Protein AF-A0A2P5FVT6-F1 (afdb_monomer_lite)

pLDDT: mean 76.88, std 11.28, range [47.25, 90.69]

Foldseek 3Di:
DVVVVVVVVVVVPDPDDPPPPPPPPPPPDPLVVLVVVVQDAQQDDPDVVSVVVSVVSLVVSCVVSVDDPVVSVVNVVVSCVVNVPD

Sequence (86 aa):
MEQMRLMLERNHNQPQPPVIPLRQENSEPIYERFRKQHPIDFVGGADPYISEEWIKSLEVIFEYMKLSDEDRVSCAVYMLKLGARN

Radius of gyration: 25.46 Å; chains: 1; bounding box: 55×20×72 Å

Organism: Trema orientale (NCBI:txid63057)

Structure (mmCIF, N/CA/C/O backbone):
data_AF-A0A2P5FVT6-F1
#
_entry.id   AF-A0A2P5FVT6-F1
#
loop_
_atom_site.group_PDB
_atom_site.id
_atom_site.type_symbol
_atom_site.label_atom_id
_atom_site.label_alt_id
_atom_site.label_comp_id
_atom_site.label_asym_id
_atom_site.label_entity_id
_atom_site.label_seq_id
_atom_site.pdbx_PDB_ins_code
_atom_site.Cartn_x
_atom_site.Cartn_y
_atom_site.Cartn_z
_atom_site.occupancy
_atom_site.B_iso_or_equiv
_atom_site.auth_seq_id
_atom_site.auth_comp_id
_atom_site.auth_asym_id
_atom_site.auth_atom_id
_atom_site.pdbx_PDB_model_num
ATOM 1 N N . MET A 1 1 ? -39.200 -1.792 53.671 1.00 73.88 1 MET A N 1
ATOM 2 C CA . MET A 1 1 ? -38.88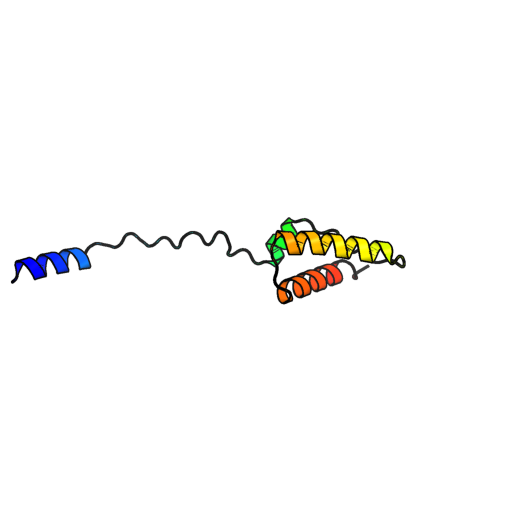4 -2.308 52.315 1.00 73.88 1 MET A CA 1
ATOM 3 C C . MET A 1 1 ? -39.095 -1.261 51.219 1.00 73.88 1 MET A C 1
ATOM 5 O O . MET A 1 1 ? -38.391 -1.307 50.221 1.00 73.88 1 MET A O 1
ATOM 9 N N . GLU A 1 2 ? -39.982 -0.281 51.406 1.00 81.81 2 GLU A N 1
ATOM 10 C CA . GLU A 1 2 ? -40.267 0.761 50.399 1.00 81.81 2 GLU A CA 1
ATOM 11 C C . GLU A 1 2 ? -39.111 1.743 50.150 1.00 81.81 2 GLU A C 1
ATOM 13 O O . GLU A 1 2 ? -38.889 2.150 49.014 1.00 81.81 2 GLU A O 1
ATOM 18 N N . GLN A 1 3 ? -38.294 2.032 51.169 1.00 74.00 3 GLN A N 1
ATOM 19 C CA . GLN A 1 3 ? -37.101 2.889 51.046 1.00 74.00 3 GLN A CA 1
ATOM 20 C C . GLN A 1 3 ? -36.097 2.353 50.005 1.00 74.00 3 GLN A C 1
ATOM 22 O O . GLN A 1 3 ? -35.480 3.118 49.271 1.00 74.00 3 GLN A O 1
ATOM 27 N N . MET A 1 4 ? -35.962 1.026 49.907 1.00 78.56 4 MET A N 1
ATOM 28 C CA . MET A 1 4 ? -35.038 0.378 48.971 1.00 78.56 4 MET A CA 1
ATOM 29 C C . MET A 1 4 ? -35.575 0.413 47.531 1.00 78.56 4 MET A C 1
ATOM 31 O O . MET A 1 4 ? -34.799 0.571 46.592 1.00 78.56 4 MET A O 1
ATOM 35 N N . ARG A 1 5 ? -36.906 0.348 47.360 1.00 81.06 5 ARG A N 1
ATOM 36 C CA . ARG A 1 5 ? -37.563 0.537 46.056 1.00 81.06 5 ARG A CA 1
ATOM 37 C C . ARG A 1 5 ? -37.402 1.965 45.546 1.00 81.06 5 ARG A C 1
ATOM 39 O O . ARG A 1 5 ? -37.024 2.139 44.397 1.00 81.06 5 ARG A O 1
ATOM 46 N N . LEU A 1 6 ? -37.591 2.966 46.408 1.00 78.25 6 LEU A N 1
ATOM 47 C CA . LEU A 1 6 ? -37.432 4.375 46.031 1.00 78.25 6 LEU A CA 1
ATOM 48 C C . LEU A 1 6 ? -35.997 4.712 45.604 1.00 78.25 6 LEU A C 1
ATOM 50 O O . LEU A 1 6 ? -35.801 5.491 44.675 1.00 78.25 6 LEU A O 1
ATOM 54 N N . MET A 1 7 ? -34.986 4.106 46.235 1.00 78.88 7 MET A N 1
ATOM 55 C CA . MET A 1 7 ? -33.589 4.285 45.820 1.00 78.88 7 MET A CA 1
ATOM 56 C C . MET A 1 7 ? -33.302 3.661 44.447 1.00 78.88 7 MET A C 1
ATOM 58 O O . MET A 1 7 ? -32.598 4.269 43.641 1.00 78.88 7 MET A O 1
ATOM 62 N N . LEU A 1 8 ? -33.870 2.484 44.162 1.00 75.06 8 LEU A N 1
ATOM 63 C CA . LEU A 1 8 ? -33.705 1.804 42.874 1.00 75.06 8 LEU A CA 1
ATOM 64 C C . LEU A 1 8 ? -34.435 2.544 41.740 1.00 75.06 8 LEU A C 1
ATOM 66 O O . LEU A 1 8 ? -33.897 2.699 40.645 1.00 75.06 8 LEU A O 1
ATOM 70 N N . GLU A 1 9 ? -35.629 3.060 42.025 1.00 73.75 9 GLU A N 1
ATOM 71 C CA . GLU A 1 9 ? -36.463 3.801 41.075 1.00 73.75 9 GLU A CA 1
ATOM 72 C C . GLU A 1 9 ? -35.854 5.166 40.724 1.00 73.75 9 GLU A C 1
ATOM 74 O O . GLU A 1 9 ? -35.855 5.581 39.564 1.00 73.75 9 GLU A O 1
ATOM 79 N N . ARG A 1 10 ? -35.210 5.824 41.699 1.00 72.50 10 ARG A N 1
ATOM 80 C CA . ARG A 1 10 ? -34.462 7.069 41.467 1.00 72.50 10 ARG A CA 1
ATOM 81 C C . ARG A 1 10 ? -33.236 6.862 40.573 1.00 72.50 10 ARG A C 1
ATOM 83 O O . ARG A 1 10 ? -32.878 7.770 39.832 1.00 72.50 10 ARG A O 1
ATOM 90 N N . ASN A 1 11 ? -32.607 5.686 40.625 1.00 66.06 11 ASN A N 1
ATOM 91 C CA . ASN A 1 11 ? -31.468 5.347 39.770 1.00 66.06 11 ASN A CA 1
ATOM 92 C C . ASN A 1 11 ? -31.902 5.024 38.327 1.00 66.06 11 ASN A C 1
ATOM 94 O O . ASN A 1 11 ? -31.240 5.448 37.385 1.00 66.06 11 ASN A O 1
ATOM 98 N N . HIS A 1 12 ? -33.045 4.350 38.156 1.00 66.31 12 HIS A N 1
ATOM 99 C CA . HIS A 1 12 ? -33.611 4.025 36.840 1.00 66.31 12 HIS A CA 1
ATOM 100 C C . HIS A 1 12 ? -34.176 5.234 36.084 1.00 66.31 12 HIS A C 1
ATOM 102 O O . HIS A 1 12 ? -34.254 5.198 34.859 1.00 66.31 12 HIS A O 1
ATOM 108 N N . ASN A 1 13 ? -34.567 6.294 36.797 1.00 65.62 13 ASN A N 1
ATOM 109 C CA . ASN A 1 13 ? -35.152 7.497 36.201 1.00 65.62 13 ASN A CA 1
ATOM 110 C C . ASN A 1 13 ? -34.157 8.665 36.064 1.00 65.62 13 ASN A C 1
ATOM 112 O O . ASN A 1 13 ? -34.559 9.788 35.758 1.00 65.62 13 ASN A O 1
ATOM 116 N N . GLN A 1 14 ? -32.862 8.434 36.311 1.00 68.00 14 GLN A N 1
ATOM 117 C CA . GLN A 1 14 ? -31.848 9.432 35.991 1.00 68.00 14 GLN A CA 1
ATOM 118 C C . GLN A 1 14 ? -31.624 9.409 34.473 1.00 68.00 14 GLN A C 1
ATOM 120 O O . GLN A 1 14 ? -31.280 8.349 33.945 1.00 68.00 14 GLN A O 1
ATOM 125 N N . PRO A 1 15 ? -31.810 10.534 33.752 1.00 62.81 15 PRO A N 1
ATOM 126 C CA . PRO A 1 15 ? -31.451 10.595 32.345 1.00 62.81 15 PRO A CA 1
ATOM 127 C C . PRO A 1 15 ? -29.963 10.268 32.250 1.00 62.81 15 PRO A C 1
ATOM 129 O O . PRO A 1 15 ? -29.117 11.016 32.746 1.00 62.81 15 PRO A O 1
ATOM 132 N N . GLN A 1 16 ? -29.653 9.098 31.692 1.00 64.12 16 GLN A N 1
ATOM 133 C CA . GLN A 1 16 ? -28.276 8.727 31.413 1.00 64.12 16 GLN A CA 1
ATOM 134 C C . GLN A 1 16 ? -27.715 9.839 30.520 1.00 64.12 16 GLN A C 1
ATOM 136 O O . GLN A 1 16 ? -28.399 10.230 29.565 1.00 64.12 16 GLN A O 1
ATOM 141 N N . PRO A 1 17 ? -26.537 10.414 30.833 1.00 68.56 17 PRO A N 1
ATOM 142 C CA . PRO A 1 17 ? -25.920 11.367 29.925 1.00 68.56 17 PRO A CA 1
ATOM 143 C C . PRO A 1 17 ? -25.879 10.707 28.545 1.00 68.56 17 PRO A C 1
ATOM 145 O O . PRO A 1 17 ? -25.601 9.504 28.483 1.00 68.56 17 PRO A O 1
ATOM 148 N N . PRO A 1 18 ? -26.214 11.429 27.459 1.00 65.88 18 PRO A N 1
ATOM 149 C CA . PRO A 1 18 ? -26.145 10.854 26.130 1.00 65.88 18 PRO A CA 1
ATOM 150 C C . PRO A 1 18 ? -24.755 10.250 25.998 1.00 65.88 18 PRO A C 1
ATOM 152 O O . PRO A 1 18 ? -23.753 10.950 26.148 1.00 65.88 18 PRO A O 1
ATOM 155 N N . VAL A 1 19 ? -24.704 8.932 25.816 1.00 66.00 19 VAL A N 1
ATOM 156 C CA . VAL A 1 19 ? -23.488 8.233 25.430 1.00 66.00 19 VAL A CA 1
ATOM 157 C C . VAL A 1 19 ? -23.106 8.831 24.089 1.00 66.00 19 VAL A C 1
ATOM 159 O O . VAL A 1 19 ? -23.617 8.426 23.052 1.00 66.00 19 VAL A O 1
ATOM 162 N N . ILE A 1 20 ? -22.292 9.887 24.115 1.00 64.62 20 ILE A N 1
ATOM 163 C CA . ILE A 1 20 ? -21.675 10.429 22.915 1.00 64.62 20 ILE A CA 1
ATOM 164 C C . ILE A 1 20 ? -20.890 9.236 22.379 1.00 64.62 20 ILE A C 1
ATOM 166 O O . ILE A 1 20 ? -19.988 8.779 23.091 1.00 64.62 20 ILE A O 1
ATOM 170 N N . PRO A 1 21 ? -21.247 8.662 21.212 1.00 62.84 21 PRO A N 1
ATOM 171 C CA . PRO A 1 21 ? -20.427 7.619 20.635 1.00 62.84 21 PRO A CA 1
ATOM 172 C C . PRO A 1 21 ? -19.049 8.241 20.509 1.00 62.84 21 PRO A C 1
ATOM 174 O O . PRO A 1 21 ? -18.899 9.273 19.847 1.00 62.84 21 PRO A O 1
ATOM 177 N N . LEU A 1 22 ? -18.098 7.688 21.272 1.00 60.41 22 LEU A N 1
ATOM 178 C CA . LEU A 1 22 ? -16.719 8.138 21.299 1.00 60.41 22 LEU A CA 1
ATOM 179 C C . LEU A 1 22 ? -16.340 8.281 19.838 1.00 60.41 22 LEU A C 1
ATOM 181 O O . LEU A 1 22 ? -16.406 7.285 19.113 1.00 60.41 22 LEU A O 1
ATOM 185 N N . ARG A 1 23 ? -16.127 9.535 19.414 1.00 54.72 23 ARG A N 1
ATOM 186 C CA . ARG A 1 23 ? -15.901 9.927 18.025 1.00 54.72 23 ARG A CA 1
ATOM 187 C C . ARG A 1 23 ? -15.053 8.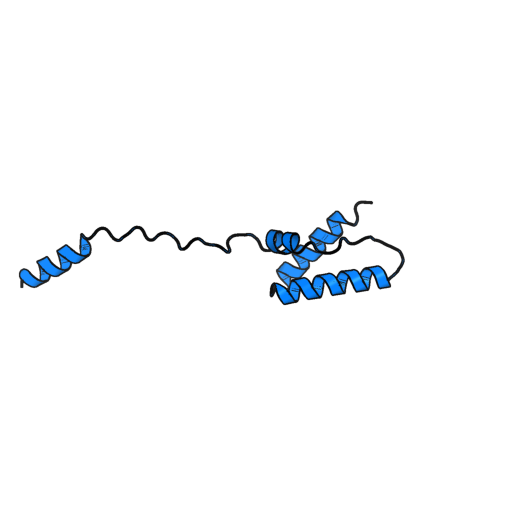822 17.425 1.00 54.72 23 ARG A C 1
ATOM 189 O O . ARG A 1 23 ? -13.943 8.599 17.907 1.00 54.72 23 ARG A O 1
ATOM 196 N N . GLN A 1 24 ? -15.619 8.058 16.495 1.00 54.88 24 GLN A N 1
ATOM 197 C CA . GLN A 1 24 ? -14.889 6.999 15.822 1.00 54.88 24 GLN A CA 1
ATOM 198 C C . GLN A 1 24 ? -13.871 7.708 14.919 1.00 54.88 24 GLN A C 1
ATOM 200 O O . GLN A 1 24 ? -14.043 7.778 13.706 1.00 54.88 24 GLN A O 1
ATOM 205 N N . GLU A 1 25 ? -12.821 8.269 15.526 1.00 51.06 25 GLU A N 1
ATOM 206 C CA . GLU A 1 25 ? -11.651 8.929 14.927 1.00 51.06 25 GLU A CA 1
ATOM 207 C C . GLU A 1 25 ? -10.942 8.022 13.915 1.00 51.06 25 GLU A C 1
ATOM 209 O O . GLU A 1 25 ? -10.052 8.447 13.196 1.00 51.06 25 GLU A O 1
ATOM 214 N N . ASN A 1 26 ? -11.375 6.766 13.824 1.00 54.56 26 ASN A N 1
ATOM 215 C CA . ASN A 1 26 ? -10.806 5.735 12.988 1.00 54.56 26 ASN A CA 1
ATOM 216 C C . ASN A 1 26 ? -11.815 5.124 11.997 1.00 54.56 26 ASN A C 1
ATOM 218 O O . ASN A 1 26 ? -11.577 4.024 11.508 1.00 54.56 26 ASN A O 1
ATOM 222 N N . SER A 1 27 ? -12.924 5.806 11.687 1.00 60.81 27 SER A N 1
ATOM 223 C CA . SER A 1 27 ? -13.864 5.354 10.635 1.00 60.81 27 SER A CA 1
ATOM 224 C C . SER A 1 27 ? -13.351 5.627 9.228 1.00 60.81 27 SER A C 1
ATOM 226 O O . SER A 1 27 ? -14.014 5.287 8.254 1.00 60.81 27 SER A O 1
ATOM 228 N N . GLU A 1 28 ? -12.214 6.312 9.109 1.00 70.94 28 GLU A N 1
ATOM 229 C CA . GLU A 1 28 ? -11.656 6.604 7.803 1.00 70.94 28 GLU A CA 1
ATOM 230 C C . GLU A 1 28 ? -11.144 5.294 7.186 1.00 70.94 28 GLU A C 1
ATOM 232 O O . GLU A 1 28 ? -10.334 4.609 7.836 1.00 70.94 28 GLU A O 1
ATOM 237 N N . PRO A 1 29 ? -11.637 4.912 5.994 1.00 79.62 29 PRO A N 1
ATOM 238 C CA . PRO A 1 29 ? -11.291 3.653 5.361 1.00 79.62 29 PRO A CA 1
ATOM 239 C C . PRO A 1 29 ? -9.788 3.580 5.083 1.00 79.62 29 PRO A C 1
ATOM 241 O O . PRO A 1 29 ? -9.124 4.579 4.805 1.00 79.62 29 PRO A O 1
ATOM 244 N N . ILE A 1 30 ? -9.242 2.367 5.149 1.00 81.25 30 ILE A N 1
ATOM 245 C CA . ILE A 1 30 ? -7.799 2.098 5.067 1.00 81.25 30 ILE A CA 1
ATOM 246 C C . ILE A 1 30 ? -7.162 2.714 3.813 1.00 81.25 30 ILE A C 1
ATOM 248 O O . ILE A 1 30 ? -6.060 3.261 3.884 1.00 81.25 30 ILE A O 1
ATOM 252 N N . TYR A 1 31 ? -7.881 2.711 2.688 1.00 76.88 31 TYR A N 1
ATOM 253 C CA . TYR A 1 31 ? -7.399 3.307 1.443 1.00 76.88 31 TYR A CA 1
ATOM 254 C C . TYR A 1 31 ? -7.193 4.831 1.542 1.00 76.88 31 TYR A C 1
ATOM 256 O O . TYR A 1 31 ? -6.303 5.366 0.887 1.00 76.88 31 TYR A O 1
ATOM 264 N N . GLU A 1 32 ? -7.976 5.556 2.347 1.00 84.06 32 GLU A N 1
ATOM 265 C CA . GLU A 1 32 ? -7.815 7.009 2.507 1.00 84.06 32 GLU A CA 1
ATOM 266 C C . GLU A 1 32 ? -6.577 7.331 3.329 1.00 84.06 32 GLU A C 1
ATOM 268 O O . GLU A 1 32 ? -5.806 8.218 2.960 1.00 84.06 32 GLU A O 1
ATOM 273 N N . ARG A 1 33 ? -6.319 6.543 4.376 1.00 85.50 33 ARG A N 1
ATOM 274 C CA . ARG A 1 33 ? -5.078 6.648 5.154 1.00 85.50 33 ARG A CA 1
ATOM 275 C C . ARG A 1 33 ? -3.862 6.330 4.307 1.00 85.50 33 ARG A C 1
ATOM 277 O O . ARG A 1 33 ? -2.882 7.065 4.369 1.00 85.50 33 ARG A O 1
ATOM 284 N N . PHE A 1 34 ? -3.961 5.290 3.481 1.00 84.75 34 PHE A N 1
ATOM 285 C CA . PHE A 1 34 ? -2.927 4.927 2.521 1.00 84.75 34 PHE A CA 1
ATOM 286 C C . PHE A 1 34 ? -2.651 6.074 1.541 1.00 84.75 34 PHE A C 1
ATOM 288 O O . PHE A 1 34 ? -1.505 6.478 1.379 1.00 84.75 34 PHE A O 1
ATOM 295 N N . ARG A 1 35 ? -3.691 6.685 0.956 1.00 82.50 35 ARG A N 1
ATOM 296 C CA . ARG A 1 35 ? -3.538 7.839 0.051 1.00 82.50 35 ARG A CA 1
ATOM 297 C C . ARG A 1 35 ? -2.904 9.054 0.726 1.00 82.50 35 ARG A C 1
ATOM 299 O O . ARG A 1 35 ? -2.141 9.762 0.077 1.00 82.50 35 ARG A O 1
ATOM 306 N N . LYS A 1 36 ? -3.184 9.287 2.011 1.00 85.94 36 LYS A N 1
ATOM 307 C CA . LYS A 1 36 ? -2.557 10.365 2.796 1.00 85.94 36 LYS A CA 1
ATOM 308 C C . LYS A 1 36 ? -1.056 10.160 3.018 1.00 85.94 36 LYS A C 1
ATOM 310 O O . LYS A 1 36 ? -0.368 11.137 3.287 1.00 85.94 36 LYS A O 1
ATOM 315 N N . GLN A 1 37 ? -0.538 8.937 2.871 1.00 83.19 37 GLN A N 1
ATOM 316 C CA . GLN A 1 37 ? 0.907 8.684 2.906 1.00 83.19 37 GLN A CA 1
ATOM 317 C C . GLN A 1 37 ? 1.620 9.097 1.610 1.00 83.19 37 GLN A C 1
ATOM 319 O O . GLN A 1 37 ? 2.836 8.970 1.543 1.00 83.19 37 GLN A O 1
ATOM 324 N N . HIS A 1 38 ? 0.888 9.593 0.599 1.00 78.44 38 HIS A N 1
ATOM 325 C CA . HIS A 1 38 ? 1.432 9.958 -0.713 1.00 78.44 38 HIS A CA 1
ATOM 326 C C . HIS A 1 38 ? 2.362 8.866 -1.278 1.00 78.44 38 HIS A C 1
ATOM 328 O O . HIS A 1 38 ? 3.543 9.127 -1.517 1.00 78.44 38 HIS A O 1
ATOM 334 N N . PRO A 1 39 ? 1.849 7.630 -1.452 1.00 79.75 39 PRO A N 1
ATOM 335 C CA . PRO A 1 39 ? 2.635 6.536 -2.007 1.00 79.75 39 PRO A CA 1
ATOM 336 C C . PRO A 1 39 ? 3.174 6.931 -3.383 1.00 79.75 39 PRO A C 1
ATOM 338 O O . PRO A 1 39 ? 2.481 7.595 -4.156 1.00 79.75 39 PRO A O 1
ATOM 341 N N . ILE A 1 40 ? 4.405 6.515 -3.685 1.00 80.25 40 ILE A N 1
ATOM 342 C CA . ILE A 1 40 ? 5.024 6.772 -4.987 1.00 80.25 40 ILE A CA 1
ATOM 343 C C . ILE A 1 40 ? 4.158 6.117 -6.071 1.00 80.25 40 ILE A C 1
ATOM 345 O O . ILE A 1 40 ? 3.777 4.947 -5.956 1.00 80.25 40 ILE A O 1
ATOM 349 N N . ASP A 1 41 ? 3.826 6.872 -7.117 1.00 79.31 41 ASP A N 1
ATOM 350 C CA . ASP A 1 41 ? 3.095 6.335 -8.260 1.00 79.31 41 ASP A CA 1
ATOM 351 C C . ASP A 1 41 ? 3.956 5.322 -9.014 1.00 79.31 41 ASP A C 1
ATOM 353 O O . ASP A 1 41 ? 5.160 5.507 -9.206 1.00 79.31 41 ASP A O 1
ATOM 357 N N . PHE A 1 42 ? 3.324 4.245 -9.475 1.00 79.56 42 PHE A N 1
ATOM 358 C CA . PHE A 1 42 ? 4.009 3.293 -10.333 1.00 79.56 42 PHE A CA 1
ATOM 359 C C . PHE A 1 42 ? 4.168 3.894 -11.729 1.00 79.56 42 PHE A C 1
ATOM 361 O O . PHE A 1 42 ? 3.224 3.919 -12.522 1.00 79.56 42 PHE A O 1
ATOM 368 N N . VAL A 1 43 ? 5.370 4.372 -12.034 1.00 71.06 43 VAL A N 1
ATOM 369 C CA . VAL A 1 43 ? 5.752 4.767 -13.389 1.00 71.06 43 VAL A CA 1
ATOM 370 C C . VAL A 1 43 ? 6.219 3.500 -14.095 1.00 71.06 43 VAL A C 1
ATOM 372 O O . VAL A 1 43 ? 7.368 3.087 -13.956 1.00 71.06 43 VAL A O 1
ATOM 375 N N . GLY A 1 44 ? 5.294 2.830 -14.786 1.00 68.56 44 GLY A N 1
ATOM 376 C CA . GLY A 1 44 ? 5.609 1.622 -15.546 1.00 68.56 44 GLY A CA 1
ATOM 377 C C . GLY A 1 44 ? 6.795 1.846 -16.491 1.00 68.56 44 GLY A C 1
ATOM 378 O O . GLY A 1 44 ? 6.919 2.901 -17.112 1.00 68.56 44 GLY A O 1
ATOM 379 N N . GLY A 1 45 ? 7.687 0.862 -16.592 1.00 70.88 45 GLY A N 1
ATOM 380 C CA . GLY A 1 45 ? 8.903 0.960 -17.395 1.00 70.88 45 GLY A CA 1
ATOM 381 C C . GLY A 1 45 ? 9.564 -0.400 -17.609 1.00 70.88 45 GLY A C 1
ATOM 382 O O . GLY A 1 45 ? 9.232 -1.373 -16.938 1.00 70.88 45 GLY A O 1
ATOM 383 N N . ALA A 1 46 ? 10.502 -0.473 -18.558 1.00 76.38 46 ALA A N 1
ATOM 384 C CA . ALA A 1 46 ? 11.251 -1.699 -18.859 1.00 76.38 46 ALA A CA 1
ATOM 385 C C . ALA A 1 46 ? 12.330 -2.032 -17.810 1.00 76.38 46 ALA A C 1
ATOM 387 O O . ALA A 1 46 ? 12.939 -3.099 -17.874 1.00 76.38 46 ALA A O 1
ATOM 388 N N . ASP A 1 47 ? 12.585 -1.115 -16.874 1.00 82.00 47 ASP A N 1
ATOM 389 C CA . ASP A 1 47 ? 13.612 -1.268 -15.853 1.00 82.00 47 ASP A CA 1
ATOM 390 C C . ASP A 1 47 ? 13.043 -1.983 -14.608 1.00 82.00 47 ASP A C 1
ATOM 392 O O . ASP A 1 47 ? 12.147 -1.447 -13.939 1.00 82.00 47 ASP A O 1
ATOM 396 N N . PRO A 1 48 ? 13.542 -3.185 -14.267 1.00 83.00 48 PRO A N 1
ATOM 397 C CA . PRO A 1 48 ? 13.087 -3.922 -13.092 1.00 83.00 48 PRO A CA 1
ATOM 398 C C . PRO A 1 48 ? 13.397 -3.200 -11.772 1.00 83.00 48 PRO A C 1
ATOM 400 O O . PRO A 1 48 ? 12.670 -3.397 -10.799 1.00 83.00 48 PRO A O 1
ATOM 403 N N . TYR A 1 49 ? 14.408 -2.325 -11.729 1.00 85.56 49 TYR A N 1
ATOM 404 C CA . TYR A 1 49 ? 14.765 -1.557 -10.536 1.00 85.56 49 TYR A CA 1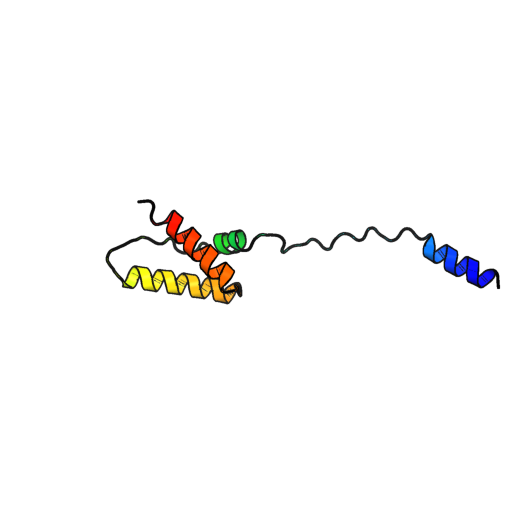
ATOM 405 C C . TYR A 1 49 ? 13.661 -0.570 -10.141 1.00 85.56 49 TYR A C 1
ATOM 407 O O . TYR A 1 49 ? 13.347 -0.427 -8.963 1.00 85.56 49 TYR A O 1
ATOM 415 N N . ILE A 1 50 ? 13.000 0.053 -11.123 1.00 81.56 50 ILE A N 1
ATOM 416 C CA . ILE A 1 50 ? 11.881 0.979 -10.875 1.00 81.56 50 ILE A CA 1
ATOM 417 C C . ILE A 1 50 ? 10.716 0.246 -10.199 1.00 81.56 50 ILE A C 1
ATOM 419 O O . ILE A 1 50 ? 10.082 0.777 -9.287 1.00 81.56 50 ILE A O 1
ATOM 423 N N . SER A 1 51 ? 10.462 -0.996 -10.616 1.00 84.25 51 SER A N 1
ATOM 424 C CA . SER A 1 51 ? 9.429 -1.836 -10.005 1.00 84.25 51 SER A CA 1
ATOM 425 C C . SER A 1 51 ? 9.804 -2.247 -8.582 1.00 84.25 51 SER A C 1
ATOM 427 O O . SER A 1 51 ? 8.955 -2.219 -7.695 1.00 84.25 51 SER A O 1
ATOM 429 N N . GLU A 1 52 ? 11.070 -2.591 -8.346 1.00 87.06 52 GLU A N 1
ATOM 430 C CA . GLU A 1 52 ? 11.553 -2.981 -7.021 1.00 87.06 52 GLU A CA 1
ATOM 431 C C . GLU A 1 52 ? 11.496 -1.820 -6.016 1.00 87.06 52 GLU A C 1
ATOM 433 O O . GLU A 1 52 ? 10.980 -1.985 -4.911 1.00 87.06 52 GLU A O 1
ATOM 438 N N . GLU A 1 53 ? 11.958 -0.629 -6.398 1.00 87.06 53 GLU A N 1
ATOM 439 C CA . GLU A 1 53 ? 11.915 0.557 -5.534 1.00 87.06 53 GLU A CA 1
ATOM 440 C C . GLU A 1 53 ? 10.475 0.980 -5.212 1.00 87.06 53 GLU A C 1
ATOM 442 O O . GLU A 1 53 ? 10.171 1.364 -4.079 1.00 87.06 53 GLU A O 1
ATOM 447 N N . TRP A 1 54 ? 9.562 0.846 -6.179 1.00 87.19 54 TRP A N 1
ATOM 448 C CA . TRP A 1 54 ? 8.138 1.077 -5.952 1.00 87.19 54 TRP A CA 1
ATOM 449 C C . TRP A 1 54 ? 7.553 0.090 -4.929 1.00 87.19 54 TRP A C 1
ATOM 451 O O . TRP A 1 54 ? 6.869 0.511 -3.994 1.00 87.19 54 TRP A O 1
ATOM 461 N N . ILE A 1 55 ? 7.870 -1.205 -5.044 1.00 88.00 55 ILE A N 1
ATOM 462 C CA . ILE A 1 55 ? 7.425 -2.227 -4.082 1.00 88.00 55 ILE A CA 1
ATOM 463 C C . ILE A 1 55 ? 7.974 -1.928 -2.681 1.00 88.00 55 ILE A C 1
ATOM 465 O O . ILE A 1 55 ? 7.196 -1.901 -1.729 1.00 88.00 55 ILE A O 1
ATOM 469 N N . LYS A 1 56 ? 9.270 -1.622 -2.542 1.00 89.19 56 LYS A N 1
ATOM 470 C CA . LYS A 1 56 ? 9.873 -1.271 -1.242 1.00 89.19 56 LYS A CA 1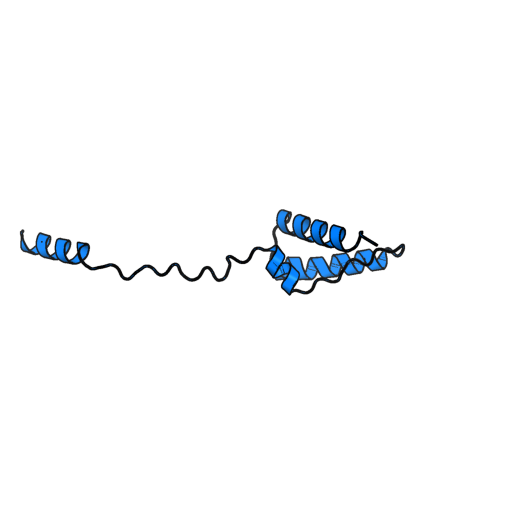
ATOM 471 C C . LYS A 1 56 ? 9.193 -0.060 -0.601 1.00 89.19 56 LYS A C 1
ATOM 473 O O . LYS A 1 56 ? 8.955 -0.047 0.605 1.00 89.19 56 LYS A O 1
ATOM 478 N N . SER A 1 57 ? 8.843 0.954 -1.397 1.00 87.25 57 SER A N 1
ATOM 479 C CA . SER A 1 57 ? 8.096 2.120 -0.909 1.00 87.25 57 SER A CA 1
ATOM 480 C C . SER A 1 57 ? 6.729 1.725 -0.339 1.00 87.25 57 SER A C 1
ATOM 482 O O . SER A 1 57 ? 6.343 2.216 0.726 1.00 87.25 57 SER A O 1
ATOM 484 N N . LEU A 1 58 ? 6.019 0.804 -0.997 1.00 88.62 58 LEU A N 1
ATOM 485 C CA . LEU A 1 58 ? 4.751 0.275 -0.495 1.00 88.62 58 LEU A CA 1
ATOM 486 C C . LEU A 1 58 ? 4.919 -0.522 0.799 1.00 88.62 58 LEU A C 1
ATOM 488 O O . LEU A 1 58 ? 4.124 -0.346 1.722 1.00 88.62 58 LEU A O 1
ATOM 492 N N . GLU A 1 59 ? 5.948 -1.365 0.892 1.00 90.06 59 GLU A N 1
ATOM 493 C CA . GLU A 1 59 ? 6.218 -2.180 2.081 1.00 90.06 59 GLU A CA 1
ATOM 494 C C . GLU A 1 59 ? 6.425 -1.321 3.332 1.00 90.06 59 GLU A C 1
ATOM 496 O O . GLU A 1 59 ? 5.840 -1.613 4.377 1.00 90.06 59 GLU A O 1
ATOM 501 N N . VAL A 1 60 ? 7.155 -0.206 3.214 1.00 90.69 60 VAL A N 1
ATOM 502 C CA . VAL A 1 60 ? 7.347 0.751 4.318 1.00 90.69 60 VAL A CA 1
ATOM 503 C C . VAL A 1 60 ? 6.007 1.302 4.812 1.00 90.69 60 VAL A C 1
ATOM 505 O O . VAL A 1 60 ? 5.755 1.356 6.018 1.00 90.69 60 VAL A O 1
ATOM 508 N N . ILE A 1 61 ? 5.114 1.675 3.893 1.00 88.88 61 ILE A N 1
ATOM 509 C CA . ILE A 1 61 ? 3.794 2.221 4.228 1.00 88.88 61 ILE A CA 1
ATOM 510 C C . ILE A 1 61 ? 2.897 1.143 4.855 1.00 88.88 61 ILE A C 1
ATOM 512 O O . ILE A 1 61 ? 2.205 1.399 5.844 1.00 88.88 61 ILE A O 1
ATOM 516 N N . PHE A 1 62 ? 2.912 -0.074 4.309 1.00 89.88 62 PHE A N 1
ATOM 517 C CA . PHE A 1 62 ? 2.139 -1.201 4.828 1.00 89.88 62 PHE A CA 1
ATOM 518 C C . PHE A 1 62 ? 2.574 -1.599 6.235 1.00 89.88 62 PHE A C 1
ATOM 520 O O . PHE A 1 62 ? 1.725 -1.876 7.087 1.00 89.88 62 PHE A O 1
ATOM 527 N N . GLU A 1 63 ? 3.879 -1.587 6.498 1.00 90.06 63 GLU A N 1
ATOM 528 C CA . GLU A 1 63 ? 4.428 -1.892 7.811 1.00 90.06 63 GLU A CA 1
ATOM 529 C C . GLU A 1 63 ? 4.151 -0.784 8.831 1.00 90.06 63 GLU A C 1
ATOM 531 O O . GLU A 1 63 ? 3.849 -1.085 9.993 1.00 90.06 63 GLU A O 1
ATOM 536 N N . TYR A 1 64 ? 4.197 0.478 8.395 1.00 88.50 64 TYR A N 1
ATOM 537 C CA . TYR A 1 64 ? 3.863 1.636 9.220 1.00 88.50 64 TYR A CA 1
ATOM 538 C C . TYR A 1 64 ? 2.389 1.631 9.640 1.00 88.50 64 TYR A C 1
ATOM 540 O O . TYR A 1 64 ? 2.076 1.792 10.819 1.00 88.50 64 TYR A O 1
ATOM 548 N N . MET A 1 65 ? 1.475 1.378 8.699 1.00 87.12 65 MET A N 1
ATOM 549 C CA . MET A 1 65 ? 0.033 1.344 8.968 1.00 87.12 65 MET A CA 1
ATOM 550 C C . MET A 1 65 ? -0.467 0.002 9.522 1.00 87.12 65 MET A C 1
ATOM 552 O O . MET A 1 65 ? -1.648 -0.108 9.845 1.00 87.12 65 MET A O 1
ATOM 556 N N . LYS A 1 66 ? 0.410 -1.009 9.630 1.00 87.31 66 LYS A N 1
ATOM 557 C CA . LYS A 1 66 ? 0.087 -2.376 10.077 1.00 87.31 66 LYS A CA 1
ATOM 558 C C . LYS A 1 66 ? -1.078 -2.993 9.294 1.00 87.31 66 LYS A C 1
ATOM 560 O O . LYS A 1 66 ? -1.991 -3.568 9.879 1.00 87.31 66 LYS A O 1
ATOM 565 N N . LEU A 1 67 ? -1.030 -2.877 7.964 1.00 87.25 67 LEU A N 1
ATOM 566 C CA . LEU A 1 67 ? -2.067 -3.431 7.090 1.00 87.25 67 LEU A CA 1
ATOM 567 C C . LEU A 1 67 ? -2.040 -4.960 7.065 1.00 87.25 67 LEU A C 1
ATOM 569 O O . LEU A 1 67 ? -0.958 -5.559 7.008 1.00 87.25 67 LEU A O 1
ATOM 573 N N . SER A 1 68 ? -3.227 -5.565 7.028 1.00 89.81 68 SER A N 1
ATOM 574 C CA . SER A 1 68 ? -3.427 -6.988 6.742 1.00 89.81 68 SER A CA 1
ATOM 575 C C . SER A 1 68 ? -3.146 -7.296 5.269 1.00 89.81 68 SER A C 1
ATOM 577 O O . SER A 1 68 ? -3.232 -6.410 4.420 1.00 89.81 68 SER A O 1
ATOM 579 N N . ASP A 1 69 ? -2.826 -8.548 4.941 1.00 87.94 69 ASP A N 1
ATOM 580 C CA . ASP A 1 69 ? -2.485 -8.949 3.568 1.00 87.94 69 ASP A CA 1
ATOM 581 C C . ASP A 1 69 ? -3.585 -8.605 2.547 1.00 87.94 69 ASP A C 1
ATOM 583 O O . ASP A 1 69 ? -3.290 -8.123 1.454 1.00 87.94 69 ASP A O 1
ATOM 587 N N . GLU A 1 70 ? -4.857 -8.746 2.929 1.00 88.56 70 GLU A N 1
ATOM 588 C CA . GLU A 1 70 ? -6.016 -8.377 2.099 1.00 88.56 70 GLU A CA 1
ATOM 589 C C . GLU A 1 70 ? -6.049 -6.874 1.756 1.00 88.56 70 GLU A C 1
ATOM 591 O O . GLU A 1 70 ? -6.307 -6.486 0.608 1.00 88.56 70 GLU A O 1
ATOM 596 N N . ASP A 1 71 ? -5.721 -6.016 2.726 1.00 88.25 71 ASP A N 1
ATOM 597 C CA . ASP A 1 71 ? -5.663 -4.564 2.540 1.00 88.25 71 ASP A CA 1
ATOM 598 C C . ASP A 1 71 ? -4.472 -4.158 1.669 1.00 88.25 71 ASP A C 1
ATOM 600 O O . ASP A 1 71 ? -4.597 -3.291 0.802 1.00 88.25 71 ASP A O 1
ATOM 604 N N . ARG A 1 72 ? -3.317 -4.809 1.857 1.00 88.88 72 ARG A N 1
ATOM 605 C CA . ARG A 1 72 ? -2.111 -4.575 1.046 1.00 88.88 72 ARG A CA 1
ATOM 606 C C . ARG A 1 72 ? -2.376 -4.866 -0.425 1.00 88.88 72 ARG A C 1
ATOM 608 O O . ARG A 1 72 ? -2.064 -4.034 -1.277 1.00 88.88 72 ARG A O 1
ATOM 615 N N . VAL A 1 73 ? -3.000 -6.011 -0.717 1.00 88.06 73 VAL A N 1
ATOM 616 C CA . VAL A 1 73 ? -3.379 -6.401 -2.083 1.00 88.06 73 VAL A CA 1
ATOM 617 C C . VAL A 1 73 ? -4.355 -5.388 -2.678 1.00 88.06 73 VAL A C 1
ATOM 619 O O . VAL A 1 73 ? -4.155 -4.930 -3.803 1.00 88.06 73 VAL A O 1
ATOM 622 N N . SER A 1 74 ? -5.370 -4.977 -1.916 1.00 87.00 74 SER A N 1
ATOM 623 C CA . SER A 1 74 ? -6.355 -3.988 -2.369 1.00 87.00 74 SER A CA 1
ATOM 624 C C . SER A 1 74 ? -5.709 -2.637 -2.712 1.00 87.00 74 SER A C 1
ATOM 626 O O . SER A 1 74 ? -5.988 -2.069 -3.772 1.00 87.00 74 SER A O 1
ATOM 628 N N . CYS A 1 75 ? -4.794 -2.152 -1.866 1.00 86.00 75 CYS A N 1
ATOM 629 C CA . CYS A 1 75 ? -4.033 -0.922 -2.096 1.00 86.00 75 CYS A CA 1
ATOM 630 C C . CYS A 1 75 ? -3.105 -1.030 -3.316 1.00 86.00 75 CYS A C 1
ATOM 632 O O . CYS A 1 75 ? -3.106 -0.139 -4.168 1.00 86.00 75 CYS A O 1
ATOM 634 N N . ALA A 1 76 ? -2.355 -2.128 -3.446 1.00 85.88 76 ALA A N 1
ATOM 635 C CA . ALA A 1 76 ? -1.442 -2.346 -4.568 1.00 85.88 76 ALA A CA 1
ATOM 636 C C . ALA A 1 76 ? -2.189 -2.408 -5.912 1.00 85.88 76 ALA A C 1
ATOM 638 O O . ALA A 1 76 ? -1.810 -1.731 -6.868 1.00 85.88 76 ALA A O 1
ATOM 639 N N . VAL A 1 77 ? -3.306 -3.144 -5.980 1.00 84.69 77 VAL A N 1
ATOM 640 C CA . VAL A 1 77 ? -4.151 -3.226 -7.185 1.00 84.69 77 VAL A CA 1
ATOM 641 C C . VAL A 1 77 ? -4.707 -1.855 -7.571 1.00 84.69 77 VAL A C 1
ATOM 643 O O . VAL A 1 77 ? -4.777 -1.528 -8.757 1.00 84.69 77 VAL A O 1
ATOM 646 N N . TYR A 1 78 ? -5.105 -1.042 -6.592 1.00 80.94 78 TYR A N 1
ATOM 647 C CA . TYR A 1 78 ? -5.589 0.312 -6.846 1.00 80.94 78 TYR A CA 1
ATOM 648 C C . TYR A 1 78 ? -4.495 1.217 -7.439 1.00 80.94 78 TYR A C 1
ATOM 650 O O . TYR A 1 78 ? -4.743 1.890 -8.439 1.00 80.94 78 TYR A O 1
ATOM 658 N N . MET A 1 79 ? -3.280 1.185 -6.882 1.00 79.94 79 MET A N 1
ATOM 659 C CA . MET A 1 79 ? -2.139 1.962 -7.388 1.00 79.94 79 MET A CA 1
ATOM 660 C C . MET A 1 79 ? -1.738 1.551 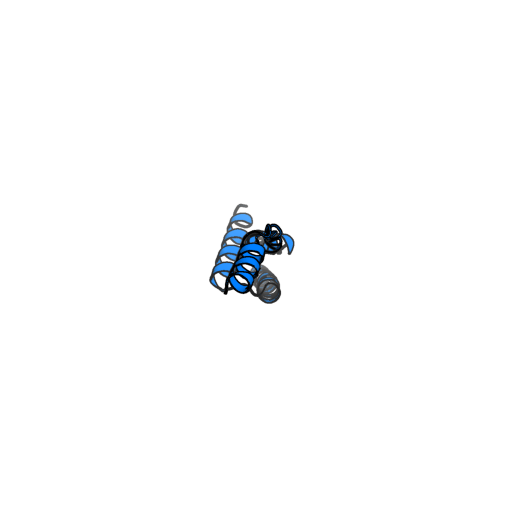-8.810 1.00 79.94 79 MET A C 1
ATOM 662 O O . MET A 1 79 ? -1.494 2.407 -9.659 1.00 79.94 79 MET A O 1
ATOM 666 N N . LEU A 1 80 ? -1.751 0.249 -9.112 1.00 78.06 80 LEU A N 1
ATOM 667 C CA . LEU A 1 80 ? -1.458 -0.249 -10.459 1.00 78.06 80 LEU A CA 1
ATOM 668 C C . LEU A 1 80 ? -2.500 0.207 -11.488 1.00 78.06 80 LEU A C 1
ATOM 670 O O . LEU A 1 80 ? -2.138 0.565 -12.604 1.00 78.06 80 LEU A O 1
ATOM 674 N N . LYS A 1 81 ? -3.789 0.257 -11.125 1.00 69.19 81 LYS A N 1
ATOM 675 C CA . LYS A 1 81 ? -4.853 0.771 -12.012 1.00 69.19 81 LYS A CA 1
ATOM 676 C C . LYS A 1 81 ? -4.696 2.258 -12.344 1.00 69.19 81 LYS A C 1
ATOM 678 O O . LYS A 1 81 ? -5.160 2.684 -13.400 1.00 69.19 81 LYS A O 1
ATOM 683 N N . LEU A 1 82 ? -4.090 3.038 -11.448 1.00 63.69 82 LEU A N 1
ATOM 684 C CA . LEU A 1 82 ? -3.788 4.450 -11.683 1.00 63.69 82 LEU A CA 1
ATOM 685 C C . LEU A 1 82 ? -2.560 4.623 -12.589 1.00 63.69 82 LEU A C 1
ATOM 687 O O . LEU A 1 82 ? -2.630 5.400 -13.537 1.00 63.69 82 LEU A O 1
ATOM 691 N N . GLY A 1 83 ? -1.478 3.877 -12.338 1.00 56.22 83 GLY A N 1
ATOM 692 C CA . GLY A 1 83 ? -0.217 3.988 -13.087 1.00 56.22 83 GLY A CA 1
ATOM 693 C C . GLY A 1 83 ? -0.215 3.320 -14.469 1.00 56.22 83 GLY A C 1
ATOM 694 O O . GLY A 1 83 ? 0.435 3.809 -15.386 1.00 56.22 83 GLY A O 1
ATOM 69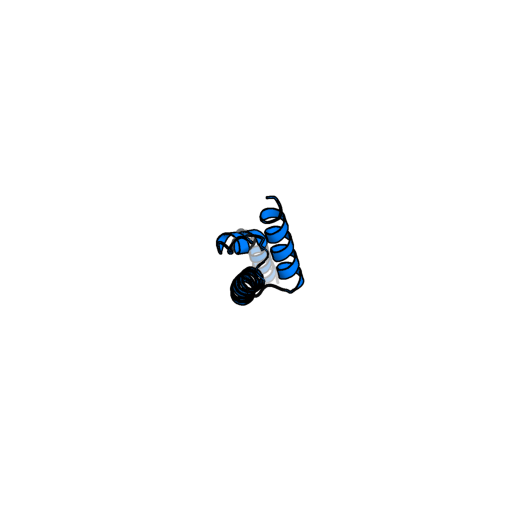5 N N . ALA A 1 84 ? -0.983 2.242 -14.670 1.00 53.00 84 ALA A N 1
ATOM 696 C CA . ALA A 1 84 ? -1.019 1.479 -15.928 1.00 53.00 84 ALA A CA 1
ATOM 697 C C . ALA A 1 84 ? -1.898 2.100 -17.034 1.00 53.00 84 ALA A C 1
ATOM 699 O O . ALA A 1 84 ? -2.232 1.431 -18.011 1.00 53.00 84 ALA A O 1
ATOM 700 N N . ARG A 1 85 ? -2.339 3.352 -16.866 1.00 54.31 85 ARG A N 1
ATOM 701 C CA . ARG A 1 85 ? -3.278 4.027 -17.774 1.00 54.31 85 ARG A CA 1
ATOM 702 C C . ARG A 1 85 ? -2.615 4.951 -18.804 1.00 54.31 85 ARG A C 1
ATOM 704 O O . ARG A 1 85 ? -3.346 5.664 -19.490 1.00 54.31 85 ARG A O 1
ATOM 711 N N . ASN A 1 86 ? -1.286 4.925 -18.906 1.00 47.25 86 ASN A N 1
ATOM 712 C CA . ASN A 1 86 ? -0.511 5.659 -19.911 1.00 47.25 86 ASN A CA 1
ATOM 713 C C . ASN A 1 86 ? -0.006 4.740 -21.020 1.00 47.25 86 ASN A C 1
ATOM 715 O O . ASN A 1 86 ? 0.543 3.669 -20.683 1.00 47.25 86 ASN A O 1
#

Secondary structure (DSSP, 8-state):
-HHHHHHHHHHHTS-PPP------TT-S-HHHHHHHT-PPP----S-HHHHHHHHHHHHHHHHHHT--HHHHHHHHHHHHHHHTT-